Protein AF-R1FY25-F1 (afdb_monomer_lite)

Sequence (78 aa):
MSPREGKRPKFGRIDPFCLMAVFPVLLVAGILGALVNVGLGIGFAVFAGLILLFDSWVNRPGPVPPPERPARARRPAA

Radius of gyration: 22.85 Å; chains: 1; bounding box: 58×14×65 Å

pLDDT: mean 80.08, std 14.29, range [42.78, 96.31]

Structure (mmCIF, N/CA/C/O backbone):
data_AF-R1FY25-F1
#
_entry.id   AF-R1FY25-F1
#
loop_
_atom_site.group_PDB
_atom_site.id
_atom_site.type_symbol
_atom_site.label_atom_id
_atom_site.label_alt_id
_atom_site.label_comp_id
_atom_site.label_asym_id
_atom_site.label_entity_id
_atom_site.label_seq_id
_atom_site.pdbx_PDB_ins_code
_atom_site.Cartn_x
_atom_site.Cartn_y
_atom_site.Cartn_z
_atom_site.occupancy
_atom_site.B_iso_or_equiv
_atom_site.auth_seq_id
_atom_site.auth_comp_id
_atom_site.auth_asym_id
_atom_site.auth_atom_id
_atom_site.pdbx_PDB_model_num
ATOM 1 N N . MET A 1 1 ? -7.508 -2.893 41.978 1.00 46.59 1 MET A N 1
ATOM 2 C CA . MET A 1 1 ? -7.939 -3.581 40.742 1.00 46.59 1 MET A CA 1
ATOM 3 C C . MET A 1 1 ? -8.788 -2.625 39.918 1.00 46.59 1 MET A C 1
ATOM 5 O O . MET A 1 1 ? -9.863 -2.265 40.374 1.00 46.59 1 MET A O 1
ATOM 9 N N . SER A 1 2 ? -8.323 -2.223 38.735 1.00 42.78 2 SER A N 1
ATOM 10 C CA . SER A 1 2 ? -9.216 -1.798 37.649 1.00 42.78 2 SER A CA 1
ATOM 11 C C . SER A 1 2 ? -8.722 -2.466 36.362 1.00 42.78 2 SER A C 1
ATOM 13 O O . SER A 1 2 ? -7.750 -2.011 35.761 1.00 42.78 2 SER A O 1
ATOM 15 N N . PRO A 1 3 ? -9.271 -3.636 36.007 1.00 51.69 3 PRO A N 1
ATOM 16 C CA . PRO A 1 3 ? -8.948 -4.307 34.761 1.00 51.69 3 PRO A CA 1
ATOM 17 C C . PRO A 1 3 ? -9.631 -3.554 33.616 1.00 51.69 3 PRO A C 1
ATOM 19 O O . PRO A 1 3 ? -10.808 -3.219 33.733 1.00 51.69 3 PRO A O 1
ATOM 22 N N . ARG A 1 4 ? -8.914 -3.384 32.496 1.00 55.88 4 ARG A N 1
ATOM 23 C CA . ARG A 1 4 ? -9.331 -2.773 31.210 1.00 55.88 4 ARG A CA 1
ATOM 24 C C . ARG A 1 4 ? -8.829 -1.352 30.952 1.00 55.88 4 ARG A C 1
ATOM 26 O O . ARG A 1 4 ? -9.545 -0.530 30.392 1.00 55.88 4 ARG A O 1
ATOM 33 N N . GLU A 1 5 ? -7.540 -1.114 31.162 1.00 54.22 5 GLU A N 1
ATOM 34 C CA . GLU A 1 5 ? -6.821 -0.215 30.253 1.00 54.22 5 GLU A CA 1
ATOM 35 C C . GLU A 1 5 ? -6.529 -0.982 28.955 1.00 54.22 5 GLU A C 1
ATOM 37 O O . GLU A 1 5 ? -5.416 -1.420 28.671 1.00 54.22 5 GLU A O 1
ATOM 42 N N . GLY A 1 6 ? -7.591 -1.278 28.201 1.00 57.69 6 GLY A N 1
ATOM 43 C CA . GLY A 1 6 ? -7.455 -1.869 26.878 1.00 57.69 6 GLY A CA 1
ATOM 44 C C . GLY A 1 6 ? -6.728 -0.862 25.997 1.00 57.69 6 GLY A C 1
ATOM 45 O O . GLY A 1 6 ? -7.249 0.231 25.773 1.00 57.69 6 GLY A O 1
ATOM 46 N N . LYS A 1 7 ? -5.514 -1.200 25.537 1.00 60.78 7 LYS A N 1
ATOM 47 C CA . LYS A 1 7 ? -4.736 -0.379 24.596 1.00 60.78 7 LYS A CA 1
ATOM 48 C C . LYS A 1 7 ? -5.663 0.109 23.485 1.00 60.78 7 LYS A C 1
ATOM 50 O O . LYS A 1 7 ? -6.148 -0.690 22.688 1.00 60.78 7 LYS A O 1
ATOM 55 N N . ARG A 1 8 ? -5.905 1.422 23.430 1.00 62.62 8 ARG A N 1
ATOM 56 C CA . ARG A 1 8 ? -6.657 2.031 22.330 1.00 62.62 8 ARG A CA 1
ATOM 57 C C . ARG A 1 8 ? -5.919 1.696 21.031 1.00 62.62 8 ARG A C 1
ATOM 59 O O . ARG A 1 8 ? -4.735 2.041 20.940 1.00 62.62 8 ARG A O 1
ATOM 66 N N . PRO A 1 9 ? -6.561 1.075 20.031 1.00 67.81 9 PRO A N 1
ATOM 67 C CA . PRO A 1 9 ? -5.907 0.852 18.753 1.00 67.81 9 PRO A CA 1
ATOM 68 C C . PRO A 1 9 ? -5.483 2.211 18.173 1.00 67.81 9 PRO A C 1
ATOM 70 O O . PRO A 1 9 ? -6.217 3.200 18.269 1.00 67.81 9 PRO A O 1
ATOM 73 N N . LYS A 1 10 ? -4.243 2.300 17.675 1.00 71.75 10 LYS A N 1
ATOM 74 C CA . LYS A 1 10 ? -3.710 3.523 17.040 1.00 71.75 10 LYS A CA 1
ATOM 75 C C . LYS A 1 10 ? -4.287 3.740 15.635 1.00 71.75 10 LYS A C 1
ATOM 77 O O . LYS A 1 10 ? -4.265 4.865 15.156 1.00 71.75 10 LYS A O 1
ATOM 82 N N . PHE A 1 11 ? -4.820 2.677 15.042 1.00 74.25 11 PHE A N 1
ATOM 83 C CA . PHE A 1 11 ? -5.351 2.608 13.689 1.00 74.25 11 PHE A CA 1
ATOM 84 C C . PHE A 1 11 ? -6.780 2.069 13.730 1.00 74.25 11 PHE A C 1
ATOM 86 O O . PHE A 1 11 ? -7.086 1.171 14.520 1.00 74.25 11 PHE A O 1
ATOM 93 N N . GLY A 1 12 ? -7.653 2.667 12.933 1.00 76.81 12 GLY A N 1
ATOM 94 C CA . GLY A 1 12 ? -9.026 2.242 12.725 1.00 76.81 12 GLY A CA 1
ATOM 95 C C . GLY A 1 12 ? -9.174 1.277 11.560 1.00 76.81 12 GLY A C 1
ATOM 96 O O . GLY A 1 12 ? -8.200 0.853 10.936 1.00 76.81 12 GLY A O 1
ATOM 97 N N . ARG A 1 13 ? -10.419 0.910 11.264 1.00 79.69 13 ARG A N 1
ATOM 98 C CA . ARG A 1 13 ? -10.715 0.082 10.095 1.00 79.69 13 ARG A CA 1
ATOM 99 C C . ARG A 1 13 ? -10.480 0.926 8.838 1.00 79.69 13 ARG A C 1
ATOM 101 O O . ARG A 1 13 ? -10.909 2.072 8.807 1.00 79.69 13 ARG A O 1
ATOM 108 N N . ILE A 1 14 ? -9.791 0.370 7.843 1.00 81.81 14 ILE A N 1
ATOM 109 C CA . ILE A 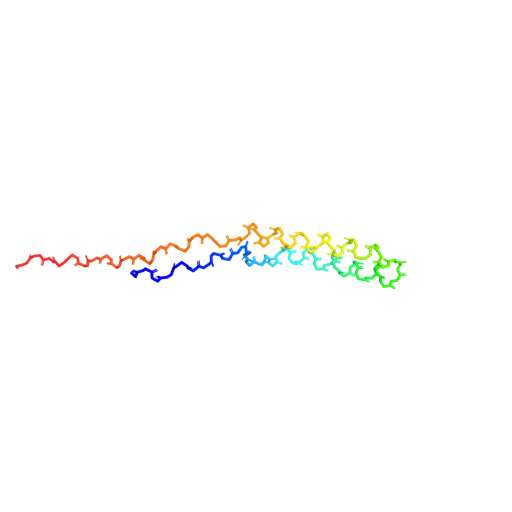1 14 ? -9.607 1.030 6.543 1.00 81.81 14 ILE A CA 1
ATOM 110 C C . ILE A 1 14 ? -10.976 1.147 5.862 1.00 81.81 14 ILE A C 1
ATOM 112 O O . ILE A 1 14 ? -11.747 0.177 5.869 1.00 81.81 14 ILE A O 1
ATOM 116 N N . ASP A 1 15 ? -11.278 2.314 5.298 1.00 81.94 15 ASP A N 1
ATOM 117 C CA . ASP A 1 15 ? -12.535 2.550 4.599 1.00 81.94 15 ASP A CA 1
ATOM 118 C C . ASP A 1 15 ? -12.562 1.854 3.215 1.00 81.94 15 ASP A C 1
ATOM 120 O O . ASP A 1 15 ? -11.597 1.944 2.444 1.00 81.94 15 ASP A O 1
ATOM 124 N N . PRO A 1 16 ? -13.650 1.139 2.863 1.00 82.12 16 PRO A N 1
ATOM 125 C CA . PRO A 1 16 ? -13.759 0.449 1.580 1.00 82.12 16 PRO A CA 1
ATOM 126 C C . PRO A 1 16 ? -13.738 1.389 0.365 1.00 82.12 16 PRO A C 1
ATOM 128 O O . PRO A 1 16 ? -13.237 0.979 -0.681 1.00 82.12 16 PRO A O 1
ATOM 131 N N . PHE A 1 17 ? -14.214 2.634 0.463 1.00 85.56 17 PHE A N 1
ATOM 132 C CA . PHE A 1 17 ? -14.114 3.602 -0.635 1.00 85.56 17 PHE A CA 1
ATOM 133 C C . PHE A 1 17 ? -12.677 4.087 -0.823 1.00 85.56 17 PHE A C 1
ATOM 135 O O . PHE A 1 17 ? -12.222 4.221 -1.961 1.00 85.56 17 PHE A O 1
ATOM 142 N N . CYS A 1 18 ? -11.935 4.273 0.273 1.00 87.81 18 CYS A N 1
ATOM 143 C CA . CYS A 1 18 ? -10.507 4.578 0.197 1.00 87.81 18 CYS A CA 1
ATOM 144 C C . CYS A 1 18 ? -9.741 3.452 -0.521 1.00 87.81 18 CYS A C 1
ATOM 146 O O . CYS A 1 18 ? -8.960 3.712 -1.438 1.00 87.81 18 CYS A O 1
ATOM 148 N N . LEU A 1 19 ? -10.041 2.187 -0.207 1.00 85.19 19 LEU A N 1
ATOM 149 C CA . LEU A 1 19 ? -9.461 1.039 -0.917 1.00 85.19 19 LEU A CA 1
ATOM 150 C C . LEU A 1 19 ? -9.804 1.023 -2.410 1.00 85.19 19 LEU A C 1
ATOM 152 O O . LEU A 1 19 ? -8.923 0.740 -3.219 1.00 85.19 19 LEU A O 1
ATOM 156 N N . MET A 1 20 ? -11.039 1.358 -2.788 1.00 87.62 20 MET A N 1
ATOM 157 C CA . MET A 1 20 ? -11.444 1.418 -4.199 1.00 87.62 20 MET A CA 1
ATOM 158 C C . MET A 1 20 ? -10.654 2.462 -4.997 1.00 87.62 20 MET A C 1
ATOM 160 O O . MET A 1 20 ? -10.382 2.246 -6.176 1.00 87.62 20 MET A O 1
ATOM 164 N N . ALA A 1 21 ? -10.248 3.566 -4.365 1.00 86.56 21 ALA A N 1
ATOM 165 C CA . ALA A 1 21 ? -9.407 4.581 -4.996 1.00 86.56 21 ALA A CA 1
ATOM 166 C C . ALA A 1 21 ? -7.916 4.200 -5.001 1.00 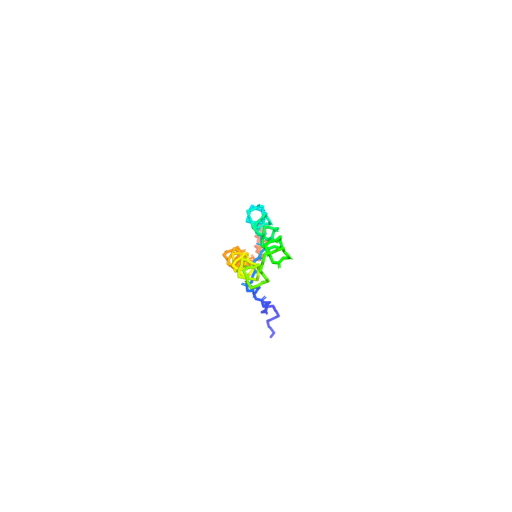86.56 21 ALA A C 1
ATOM 168 O O . ALA A 1 21 ? -7.215 4.439 -5.984 1.00 86.56 21 ALA A O 1
ATOM 169 N N . VAL A 1 22 ? -7.419 3.592 -3.920 1.00 90.38 22 VAL A N 1
ATOM 170 C CA . VAL A 1 22 ? -5.990 3.278 -3.759 1.00 90.38 22 VAL A CA 1
ATOM 171 C C . VAL A 1 22 ? -5.578 2.004 -4.504 1.00 90.38 22 VAL A C 1
ATOM 173 O O . VAL A 1 22 ? -4.458 1.921 -5.009 1.00 90.38 22 VAL A O 1
ATOM 176 N N . PHE A 1 23 ? -6.460 1.012 -4.624 1.00 91.06 23 PHE A N 1
ATOM 177 C CA . PHE A 1 23 ? -6.139 -0.257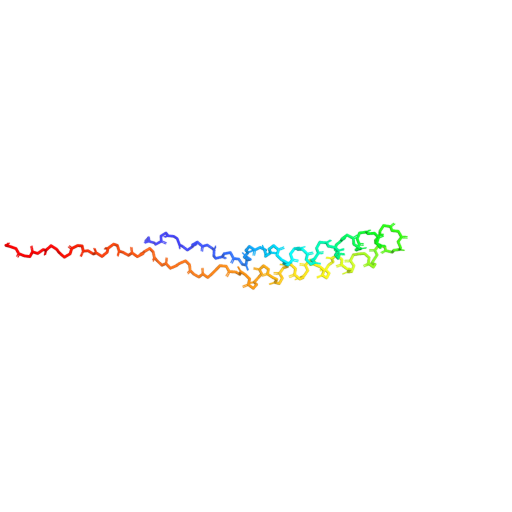 -5.280 1.00 91.06 23 PHE A CA 1
ATOM 178 C C . PHE A 1 23 ? -5.723 -0.098 -6.759 1.00 91.06 23 PHE A C 1
ATOM 180 O O . PHE A 1 23 ? -4.684 -0.647 -7.134 1.00 91.06 23 PHE A O 1
ATOM 187 N N . PRO A 1 24 ? -6.417 0.704 -7.595 1.00 92.31 24 PRO A N 1
ATOM 188 C CA . PRO A 1 24 ? -5.948 1.024 -8.944 1.00 92.31 24 PRO A CA 1
ATOM 189 C C . PRO A 1 24 ? -4.566 1.685 -8.961 1.00 92.31 24 PRO A C 1
ATOM 191 O O . PRO A 1 24 ? -3.744 1.371 -9.819 1.00 92.31 24 PRO A O 1
ATOM 194 N N . VAL A 1 25 ? -4.276 2.562 -7.995 1.00 91.00 25 VAL A N 1
ATOM 195 C CA . VAL A 1 25 ? -2.967 3.226 -7.883 1.00 91.00 25 VAL A CA 1
ATOM 196 C C . VAL A 1 25 ? -1.869 2.213 -7.561 1.00 91.00 25 VAL A C 1
ATOM 198 O O . VAL A 1 25 ? -0.806 2.261 -8.173 1.00 91.00 25 VAL A O 1
ATOM 201 N N . LEU A 1 26 ? -2.129 1.257 -6.666 1.00 92.38 26 LEU A N 1
ATOM 202 C CA . LEU A 1 26 ? -1.199 0.162 -6.366 1.00 92.38 26 LEU A CA 1
ATOM 203 C C . LEU A 1 26 ? -0.963 -0.744 -7.580 1.00 92.38 26 LEU A C 1
ATOM 205 O O . LEU A 1 26 ? 0.169 -1.163 -7.818 1.00 92.38 26 LEU A O 1
ATOM 209 N N . LEU A 1 27 ? -2.004 -1.015 -8.372 1.00 95.19 27 LEU A N 1
ATOM 210 C CA . LEU A 1 27 ? -1.873 -1.785 -9.607 1.00 95.19 27 LEU A CA 1
ATOM 211 C C . LEU A 1 27 ? -0.967 -1.063 -10.615 1.00 95.19 27 LEU A C 1
ATOM 213 O O . LEU A 1 27 ? -0.024 -1.660 -11.134 1.00 95.19 27 LEU A O 1
ATOM 217 N N . VAL A 1 28 ? -1.206 0.231 -10.846 1.00 93.50 28 VAL A N 1
ATOM 218 C CA . VAL A 1 28 ? -0.363 1.061 -11.722 1.00 93.50 28 VAL A CA 1
ATOM 219 C C . VAL A 1 28 ? 1.071 1.125 -11.196 1.00 93.50 28 VAL A C 1
ATOM 221 O O . VAL A 1 28 ? 2.010 0.963 -11.972 1.00 93.50 28 VAL A O 1
ATOM 224 N N . ALA A 1 29 ? 1.253 1.290 -9.884 1.00 93.75 29 ALA A N 1
ATOM 225 C CA . ALA A 1 29 ? 2.565 1.279 -9.246 1.00 93.75 29 ALA A CA 1
ATOM 226 C C . ALA A 1 29 ? 3.317 -0.035 -9.510 1.00 93.75 29 ALA A C 1
ATOM 228 O O . ALA A 1 29 ? 4.501 -0.008 -9.844 1.00 93.75 29 ALA A O 1
ATOM 229 N N . GLY A 1 30 ? 2.626 -1.175 -9.419 1.00 91.69 30 GLY A N 1
ATOM 230 C CA . GLY A 1 30 ? 3.187 -2.490 -9.725 1.00 91.69 30 GLY A CA 1
ATOM 231 C C . GLY A 1 30 ? 3.599 -2.630 -11.190 1.00 91.69 30 GLY A C 1
ATOM 232 O O . GLY A 1 30 ? 4.709 -3.080 -11.470 1.00 91.69 30 GLY A O 1
ATOM 233 N N . ILE A 1 31 ? 2.752 -2.184 -12.122 1.00 95.81 31 ILE A N 1
ATOM 234 C CA . ILE A 1 31 ? 3.052 -2.209 -13.563 1.00 95.81 31 ILE A CA 1
ATOM 235 C C . ILE A 1 31 ? 4.269 -1.331 -13.875 1.00 95.81 31 ILE A C 1
ATOM 237 O O . ILE A 1 31 ? 5.201 -1.782 -14.540 1.00 95.81 31 ILE A O 1
ATOM 241 N N . LEU A 1 32 ? 4.299 -0.098 -13.359 1.00 94.50 32 LEU A N 1
ATOM 242 C CA . LEU A 1 32 ? 5.431 0.813 -13.539 1.00 94.50 32 LEU A CA 1
ATOM 243 C C . LEU A 1 32 ? 6.708 0.256 -12.905 1.00 94.50 32 LEU A C 1
ATOM 245 O O . LEU A 1 32 ? 7.772 0.328 -13.514 1.00 94.50 32 LEU A O 1
ATOM 249 N N . GLY A 1 33 ? 6.608 -0.338 -11.716 1.00 94.31 33 GLY A N 1
ATOM 250 C CA . GLY A 1 33 ? 7.732 -0.975 -11.036 1.00 94.31 33 GLY A CA 1
ATOM 251 C C . GLY A 1 33 ? 8.316 -2.148 -11.820 1.00 94.31 33 GLY A C 1
ATOM 252 O O . GLY A 1 33 ? 9.536 -2.273 -11.905 1.00 94.31 33 GLY A O 1
ATOM 253 N N . ALA A 1 34 ? 7.455 -2.976 -12.413 1.00 94.44 34 ALA A N 1
ATOM 254 C CA . ALA A 1 34 ? 7.859 -4.177 -13.137 1.00 94.44 34 ALA A CA 1
ATOM 255 C C . ALA A 1 34 ? 8.390 -3.889 -14.549 1.00 94.44 34 ALA A C 1
ATOM 257 O O . ALA A 1 34 ? 9.320 -4.558 -14.992 1.00 94.44 34 ALA A O 1
ATOM 258 N N . LEU A 1 35 ? 7.793 -2.926 -15.261 1.00 95.50 35 LEU A N 1
ATOM 259 C CA . LEU A 1 35 ? 8.057 -2.715 -16.690 1.00 95.50 35 LEU A CA 1
ATOM 260 C C . LEU A 1 35 ? 8.890 -1.468 -16.995 1.00 95.50 35 LEU A C 1
ATOM 262 O O . LEU A 1 35 ? 9.486 -1.393 -18.065 1.00 95.50 35 LEU A O 1
ATOM 266 N N . VAL A 1 36 ? 8.908 -0.480 -16.096 1.00 94.44 36 VAL A N 1
ATOM 267 C CA . VAL A 1 36 ? 9.495 0.839 -16.376 1.00 94.44 36 VAL A CA 1
ATOM 268 C C . VAL A 1 36 ? 10.665 1.127 -15.447 1.00 94.44 36 VAL A C 1
ATOM 270 O O . VAL A 1 36 ? 11.797 1.289 -15.895 1.00 94.44 36 VAL A O 1
ATOM 273 N N . ASN A 1 37 ? 10.404 1.233 -14.146 1.00 94.12 37 ASN A N 1
ATOM 274 C CA . ASN A 1 37 ? 11.414 1.582 -13.161 1.00 94.12 37 ASN A CA 1
ATOM 275 C C . ASN A 1 37 ? 10.956 1.178 -11.757 1.00 94.12 37 ASN A C 1
ATOM 277 O O . ASN A 1 37 ? 9.964 1.698 -11.240 1.00 94.12 37 ASN A O 1
ATOM 281 N N . VAL A 1 38 ? 11.736 0.311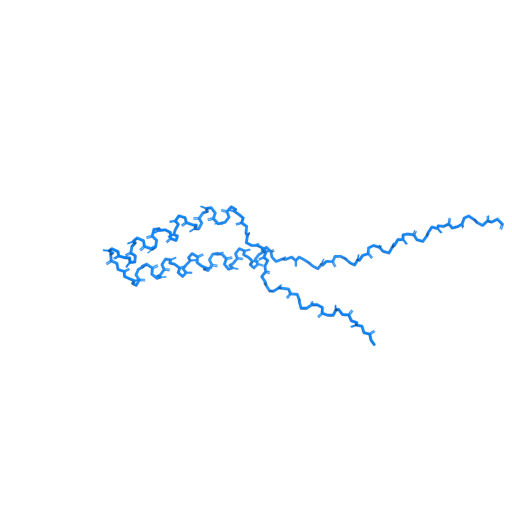 -11.111 1.00 94.19 38 VAL A N 1
ATOM 282 C CA . VAL A 1 38 ? 11.449 -0.191 -9.761 1.00 94.19 38 VAL A CA 1
ATOM 283 C C . VAL A 1 38 ? 11.317 0.949 -8.745 1.00 94.19 38 VAL A C 1
ATOM 285 O O . VAL A 1 38 ? 10.398 0.936 -7.931 1.00 94.19 38 VAL A O 1
ATOM 288 N N . GLY A 1 39 ? 12.180 1.966 -8.811 1.00 94.25 39 GLY A N 1
ATOM 289 C CA . GLY A 1 39 ? 12.135 3.118 -7.908 1.00 94.25 39 GLY A CA 1
ATOM 290 C C . GLY A 1 39 ? 10.857 3.944 -8.060 1.00 94.25 39 GLY A C 1
ATOM 291 O O . GLY A 1 39 ? 10.259 4.340 -7.060 1.00 94.25 39 GLY A O 1
ATOM 292 N N . LEU A 1 40 ? 10.389 4.140 -9.295 1.00 91.25 40 LEU A N 1
ATOM 293 C CA . LEU A 1 40 ? 9.127 4.830 -9.567 1.00 91.25 40 LEU A CA 1
ATOM 294 C C . LEU A 1 40 ? 7.930 4.043 -9.012 1.00 91.25 40 LEU A C 1
ATOM 296 O O . LEU A 1 40 ? 7.069 4.619 -8.346 1.00 91.25 40 LEU A O 1
ATOM 300 N N . GLY A 1 41 ? 7.907 2.724 -9.230 1.00 93.44 41 GLY A N 1
ATOM 301 C CA . GLY A 1 41 ? 6.877 1.843 -8.674 1.00 93.44 41 GLY A CA 1
ATOM 302 C C . GLY A 1 41 ? 6.852 1.856 -7.144 1.00 93.44 41 GLY A C 1
ATOM 303 O O . GLY A 1 41 ? 5.787 2.002 -6.547 1.00 93.44 41 GLY A O 1
ATOM 304 N N . ILE A 1 42 ? 8.023 1.794 -6.500 1.00 95.25 42 ILE A N 1
ATOM 305 C CA . ILE A 1 42 ? 8.141 1.910 -5.038 1.00 95.25 42 ILE A CA 1
ATOM 306 C C . ILE A 1 42 ? 7.619 3.267 -4.559 1.00 95.25 42 ILE A C 1
ATOM 308 O O . ILE A 1 42 ? 6.865 3.309 -3.590 1.00 95.25 42 ILE A O 1
ATOM 312 N N . GLY A 1 43 ? 7.964 4.365 -5.237 1.00 95.38 43 GLY A N 1
ATOM 313 C CA . GLY A 1 43 ? 7.484 5.703 -4.884 1.00 95.38 43 GLY A CA 1
ATOM 314 C C . GLY A 1 43 ? 5.956 5.787 -4.853 1.00 95.38 43 GLY A C 1
ATOM 315 O O . GLY A 1 43 ? 5.377 6.224 -3.855 1.00 95.38 43 GLY A O 1
ATOM 316 N N . PHE A 1 44 ? 5.294 5.290 -5.901 1.00 95.12 44 PHE A N 1
ATOM 317 C CA . PHE A 1 44 ? 3.831 5.239 -5.946 1.00 95.12 44 PHE A CA 1
ATOM 318 C C . PHE A 1 44 ? 3.235 4.292 -4.898 1.00 95.12 44 PHE A C 1
ATOM 320 O O . PHE A 1 44 ? 2.236 4.639 -4.267 1.00 95.12 44 PHE A O 1
ATOM 327 N N . ALA A 1 45 ? 3.850 3.130 -4.666 1.00 93.19 45 ALA A N 1
ATOM 328 C CA . ALA A 1 45 ? 3.385 2.177 -3.662 1.00 93.19 45 ALA A CA 1
ATOM 329 C C . ALA A 1 45 ? 3.472 2.746 -2.236 1.00 93.19 45 ALA A C 1
ATOM 331 O O . ALA A 1 45 ? 2.536 2.594 -1.450 1.00 93.19 45 ALA A O 1
ATOM 332 N N . VAL A 1 46 ? 4.562 3.448 -1.909 1.00 96.31 46 VAL A N 1
ATOM 333 C CA . VAL A 1 46 ? 4.724 4.133 -0.618 1.00 96.31 46 VAL A CA 1
ATOM 334 C C . VAL A 1 46 ? 3.668 5.219 -0.459 1.00 96.31 46 VAL A C 1
ATOM 336 O O . VAL A 1 46 ? 3.012 5.279 0.579 1.00 96.31 46 VAL A O 1
ATOM 339 N N . PHE A 1 47 ? 3.455 6.044 -1.485 1.00 95.25 47 PHE A N 1
ATOM 340 C CA . PHE A 1 47 ? 2.444 7.100 -1.441 1.00 95.25 47 PHE A CA 1
ATOM 341 C C . PHE A 1 47 ? 1.028 6.539 -1.224 1.00 95.25 47 PHE A C 1
ATOM 343 O O . PHE A 1 47 ? 0.307 6.994 -0.337 1.00 95.25 47 PHE A O 1
ATOM 350 N N . ALA A 1 48 ? 0.661 5.490 -1.961 1.00 93.62 48 ALA A N 1
ATOM 351 C CA . ALA A 1 48 ? -0.594 4.764 -1.783 1.00 93.62 48 ALA A CA 1
ATOM 352 C C . ALA A 1 48 ? -0.740 4.177 -0.365 1.00 93.62 48 ALA A C 1
ATOM 354 O O . ALA A 1 48 ? -1.791 4.309 0.266 1.00 93.62 48 ALA A O 1
ATOM 355 N N . GLY A 1 49 ? 0.328 3.580 0.171 1.00 92.88 49 GLY A N 1
ATOM 356 C CA . GLY A 1 49 ? 0.354 3.069 1.541 1.00 92.88 49 GLY A CA 1
ATOM 357 C C . GLY A 1 49 ? 0.159 4.163 2.595 1.00 92.88 49 GLY A C 1
ATOM 358 O O . GLY A 1 49 ? -0.569 3.953 3.565 1.00 92.88 49 GLY A O 1
ATOM 359 N N . LEU A 1 50 ? 0.747 5.347 2.394 1.00 94.25 50 LEU A N 1
ATOM 360 C CA . LEU A 1 50 ? 0.570 6.496 3.288 1.00 94.25 50 LEU A CA 1
ATOM 361 C C . LEU A 1 50 ? -0.878 6.999 3.303 1.00 94.25 50 LEU A C 1
ATOM 363 O O . LEU A 1 50 ? -1.376 7.342 4.373 1.00 94.25 50 LEU A O 1
ATOM 367 N N . ILE A 1 51 ? -1.567 6.992 2.158 1.00 91.38 51 ILE A N 1
ATOM 368 C CA . ILE A 1 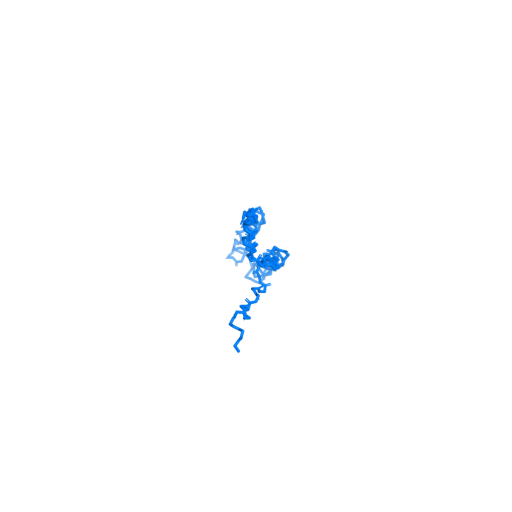51 ? -2.991 7.352 2.082 1.00 91.38 51 ILE A CA 1
ATOM 369 C C . ILE A 1 51 ? -3.835 6.384 2.916 1.00 91.38 51 ILE A C 1
ATOM 371 O O . ILE A 1 51 ? -4.648 6.831 3.721 1.00 91.38 51 ILE A O 1
ATOM 375 N N . LEU A 1 52 ? -3.612 5.072 2.788 1.00 90.81 52 LEU A N 1
ATOM 376 C CA . LEU A 1 52 ? -4.339 4.071 3.582 1.00 90.81 52 LEU A CA 1
ATOM 377 C C . LEU A 1 52 ? -4.036 4.185 5.075 1.00 90.81 52 LEU A C 1
ATOM 379 O O . LEU A 1 52 ? -4.929 4.028 5.908 1.00 90.81 52 LEU A O 1
ATOM 383 N N . LEU A 1 53 ? -2.778 4.462 5.421 1.00 88.88 53 LEU A N 1
ATOM 384 C CA . LEU A 1 53 ? -2.376 4.664 6.807 1.00 88.88 53 LEU A CA 1
ATOM 385 C C . LEU A 1 53 ? -3.069 5.893 7.404 1.00 88.88 53 LEU A C 1
ATOM 387 O O . LEU A 1 53 ? -3.545 5.840 8.538 1.00 88.88 53 LEU A O 1
ATOM 391 N N . PHE A 1 54 ? -3.137 6.978 6.634 1.00 88.38 54 PHE A N 1
ATOM 392 C CA . PHE A 1 54 ? -3.825 8.201 7.023 1.00 88.38 54 PHE A CA 1
ATOM 393 C C . PHE A 1 54 ? -5.333 7.978 7.161 1.00 88.38 54 PHE A C 1
ATOM 395 O O . PHE A 1 54 ? -5.893 8.322 8.197 1.00 88.38 54 PHE A O 1
ATOM 402 N N . ASP A 1 55 ? -5.973 7.340 6.181 1.00 87.38 55 ASP A N 1
ATOM 403 C CA . ASP A 1 55 ? -7.397 6.992 6.229 1.00 87.38 55 ASP A CA 1
ATOM 404 C C . ASP A 1 55 ? -7.725 6.146 7.464 1.00 87.38 55 ASP A C 1
ATOM 406 O O . ASP A 1 55 ? -8.607 6.481 8.253 1.00 87.38 55 ASP A O 1
ATOM 410 N N . SER A 1 56 ? -6.939 5.097 7.706 1.00 84.44 56 SER A N 1
ATOM 411 C CA . SER A 1 56 ? -7.090 4.253 8.888 1.00 84.44 56 SER A CA 1
ATOM 412 C C . SER A 1 56 ? -6.890 5.034 10.188 1.00 84.44 56 SER A C 1
ATOM 414 O O . SER A 1 56 ? -7.589 4.789 11.173 1.00 84.44 56 SER A O 1
ATOM 416 N N . TRP A 1 57 ? -5.952 5.982 10.224 1.00 84.31 57 TRP A N 1
ATOM 417 C CA . TRP A 1 57 ? -5.738 6.835 11.391 1.00 84.31 57 TRP A CA 1
ATOM 418 C C . TRP A 1 57 ? -6.908 7.798 11.633 1.00 84.31 57 TRP A C 1
ATOM 420 O O . TRP A 1 57 ? -7.317 7.972 12.783 1.00 84.31 57 TRP A O 1
ATOM 430 N N . VAL A 1 58 ? -7.485 8.368 10.574 1.00 83.38 58 VAL A N 1
ATOM 431 C CA . VAL A 1 58 ? -8.682 9.222 10.653 1.00 83.38 58 VAL A CA 1
ATOM 432 C C . VAL A 1 58 ? -9.898 8.413 11.118 1.00 83.38 58 VAL A C 1
ATOM 434 O O . VAL A 1 58 ? -10.625 8.855 12.005 1.00 83.38 58 VAL A O 1
ATOM 437 N N . ASN A 1 59 ? -10.063 7.185 10.622 1.00 80.44 59 ASN A N 1
ATOM 438 C CA . ASN A 1 59 ? -11.151 6.266 10.980 1.00 80.44 59 ASN A CA 1
ATOM 439 C C . ASN A 1 59 ? -10.956 5.556 12.337 1.00 80.44 59 ASN A C 1
ATOM 441 O O . ASN A 1 59 ? -11.559 4.508 12.606 1.00 80.44 59 ASN A O 1
ATOM 445 N N . ARG A 1 60 ? -10.098 6.086 13.218 1.00 77.69 60 ARG A N 1
ATOM 446 C CA . ARG A 1 60 ? -9.813 5.498 14.530 1.00 77.69 60 ARG A CA 1
ATOM 447 C C . ARG A 1 60 ? -11.092 5.411 15.378 1.00 77.69 60 ARG A C 1
ATOM 449 O O . ARG A 1 60 ? -11.726 6.439 15.617 1.00 77.69 60 ARG A O 1
ATOM 456 N N . PRO A 1 61 ? -11.453 4.225 15.909 1.00 66.88 61 PRO A N 1
ATOM 457 C CA . PRO A 1 61 ? -12.640 4.089 16.740 1.00 66.88 61 PRO A CA 1
ATOM 458 C C . PRO A 1 61 ? -12.522 4.975 17.984 1.00 66.88 61 PRO A C 1
ATOM 460 O O . PRO A 1 61 ? -11.521 4.934 18.710 1.00 66.88 61 PRO A O 1
ATOM 463 N N . GLY A 1 62 ? -13.556 5.792 18.201 1.00 66.81 62 GLY A N 1
ATOM 464 C CA . GLY A 1 62 ? -13.688 6.632 19.385 1.00 66.81 62 GLY A CA 1
ATOM 465 C C . GLY A 1 62 ? -13.773 5.803 20.673 1.00 66.81 62 GLY A C 1
ATOM 466 O O . GLY A 1 62 ? -13.923 4.579 20.622 1.00 66.81 62 GLY A O 1
ATOM 467 N N . PRO A 1 63 ? -13.659 6.442 21.851 1.00 63.03 63 PRO A N 1
ATOM 468 C CA . PRO A 1 63 ? -13.831 5.760 23.128 1.00 63.03 63 PRO A CA 1
ATOM 469 C C . PRO A 1 63 ? -15.156 4.996 23.133 1.00 63.03 63 PRO A C 1
ATOM 471 O O . PRO A 1 63 ? -16.207 5.604 22.951 1.00 63.03 63 PRO A O 1
ATOM 474 N N . VAL A 1 64 ? -15.104 3.672 23.322 1.00 66.19 64 VAL A N 1
ATOM 475 C CA . VAL A 1 64 ? -16.313 2.860 23.498 1.00 66.19 64 VAL A CA 1
ATOM 476 C C . VAL A 1 64 ? -17.062 3.446 24.697 1.00 66.19 64 VAL A C 1
ATOM 478 O O . VAL A 1 64 ? -16.474 3.481 25.787 1.00 66.19 64 VAL A O 1
ATOM 481 N N . PRO A 1 65 ? -18.295 3.959 24.524 1.00 66.12 65 PRO A N 1
ATOM 482 C CA . PRO A 1 65 ? -19.045 4.499 25.642 1.00 66.12 65 PRO A CA 1
ATOM 483 C C . PRO A 1 65 ? -19.185 3.402 26.707 1.00 66.12 65 PRO A C 1
ATOM 485 O O . PRO A 1 65 ? -19.369 2.231 26.354 1.00 66.12 65 PRO A O 1
ATOM 488 N N . PRO A 1 66 ? -19.034 3.736 28.004 1.00 71.75 66 PRO A N 1
ATOM 489 C CA . PRO A 1 66 ? -19.230 2.767 29.071 1.00 71.75 66 PRO A CA 1
ATOM 490 C C . PRO A 1 66 ? -20.580 2.074 28.872 1.00 71.75 66 PRO A C 1
ATOM 492 O O . PRO A 1 66 ? -21.532 2.758 28.488 1.00 71.75 66 PRO A O 1
ATOM 495 N N . PRO A 1 67 ? -20.685 0.755 29.116 1.00 71.62 67 PRO A N 1
ATOM 496 C CA . PRO A 1 67 ? -21.967 0.073 29.018 1.00 71.62 67 PRO A CA 1
ATOM 497 C C . PRO A 1 67 ? -22.976 0.843 29.867 1.00 71.62 67 PRO A C 1
ATOM 499 O O . PRO A 1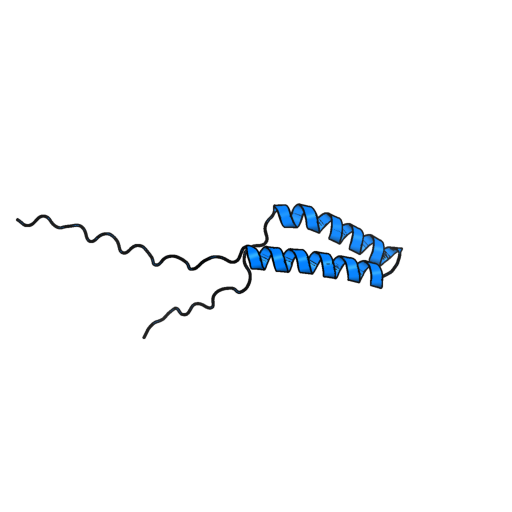 67 ? -22.720 1.077 31.055 1.00 71.62 67 PRO A O 1
ATOM 502 N N . GLU A 1 68 ? -24.068 1.289 29.240 1.00 69.38 68 GLU A N 1
ATOM 503 C CA . GLU A 1 68 ? -25.162 1.964 29.929 1.00 69.38 68 GLU A CA 1
ATOM 504 C C . GLU A 1 68 ? -25.544 1.085 31.116 1.00 69.38 68 GLU A C 1
ATOM 506 O O . GLU A 1 68 ? -25.966 -0.063 30.951 1.00 69.38 68 GLU A O 1
ATOM 511 N N . ARG A 1 69 ? -25.296 1.576 32.339 1.00 68.81 69 ARG A N 1
ATOM 512 C CA . ARG A 1 69 ? -25.742 0.861 33.534 1.00 68.81 69 ARG A CA 1
ATOM 513 C C . ARG A 1 69 ? -27.245 0.679 33.358 1.00 68.81 69 ARG A C 1
ATOM 515 O O . ARG A 1 69 ? -27.915 1.701 33.196 1.00 68.81 69 ARG A O 1
ATOM 522 N N . PRO A 1 70 ? -27.772 -0.559 33.389 1.00 66.94 70 PRO A N 1
ATOM 523 C CA . PRO A 1 70 ? -29.200 -0.771 33.240 1.00 66.94 70 PRO A CA 1
ATOM 524 C C . PRO A 1 70 ? -29.890 0.117 34.266 1.00 66.94 70 PRO A C 1
ATOM 526 O O . PRO A 1 70 ? -29.557 0.058 35.456 1.00 66.94 70 PRO A O 1
ATOM 529 N N . ALA A 1 71 ? -30.756 1.008 33.774 1.00 66.69 71 ALA A N 1
ATOM 530 C CA . ALA A 1 71 ? -31.507 1.938 34.595 1.00 66.69 71 ALA A CA 1
ATOM 531 C C . ALA A 1 71 ? -32.138 1.116 35.713 1.00 66.69 71 ALA A C 1
ATOM 533 O O . ALA A 1 71 ? -32.966 0.242 35.456 1.00 66.69 71 ALA A O 1
ATOM 534 N N . ARG A 1 72 ? -31.643 1.311 36.941 1.00 64.56 72 ARG A N 1
ATOM 535 C CA . ARG A 1 72 ? -32.072 0.558 38.114 1.00 64.56 72 ARG A CA 1
ATOM 536 C C . ARG A 1 72 ? -33.581 0.700 38.166 1.00 64.56 72 ARG A C 1
ATOM 538 O O . ARG A 1 72 ? -34.063 1.797 38.436 1.00 64.56 72 ARG A O 1
ATOM 545 N N . ALA A 1 73 ? -34.287 -0.383 37.833 1.00 64.25 73 ALA A N 1
ATOM 546 C CA . ALA A 1 73 ? -35.735 -0.417 37.805 1.00 64.25 73 ALA A CA 1
ATOM 547 C C . ALA A 1 73 ? -36.211 0.187 39.122 1.00 64.25 73 ALA A C 1
ATOM 549 O O . ALA A 1 73 ? -35.900 -0.326 40.203 1.00 64.25 73 ALA A O 1
ATOM 550 N N . ARG A 1 74 ? -36.850 1.353 39.022 1.00 63.22 74 ARG A N 1
ATOM 551 C CA . ARG A 1 74 ? -37.443 2.059 40.148 1.00 63.22 74 ARG A CA 1
ATOM 552 C C . ARG A 1 74 ? -38.501 1.099 40.679 1.00 63.22 74 ARG A C 1
ATOM 554 O O . ARG A 1 74 ? -39.574 0.991 40.099 1.00 63.22 74 ARG A O 1
ATOM 561 N N . ARG A 1 75 ? -38.159 0.314 41.703 1.00 65.88 75 ARG A N 1
ATOM 562 C CA . ARG A 1 75 ? -39.150 -0.470 42.436 1.00 65.88 75 ARG A CA 1
ATOM 563 C C . ARG A 1 75 ? -40.153 0.550 42.980 1.00 65.88 75 ARG A C 1
ATOM 565 O O . ARG A 1 75 ? -39.713 1.451 43.699 1.00 65.88 75 ARG A O 1
ATOM 572 N N . PRO A 1 76 ? -41.440 0.481 42.605 1.00 61.81 76 PRO A N 1
ATOM 573 C CA . PRO A 1 76 ? -42.438 1.304 43.258 1.00 61.81 76 PRO A CA 1
ATOM 574 C C . PRO A 1 76 ? -42.474 0.881 44.728 1.00 61.81 76 PRO A C 1
ATOM 576 O O . PRO A 1 76 ? -42.479 -0.311 45.037 1.00 61.81 76 PRO A O 1
ATOM 579 N N . ALA A 1 77 ? -42.379 1.867 45.616 1.00 64.50 77 ALA A N 1
ATOM 580 C CA . ALA A 1 77 ? -42.543 1.659 47.043 1.00 64.50 77 ALA A CA 1
ATOM 581 C C . ALA A 1 77 ? -43.993 1.228 47.299 1.00 64.50 77 ALA A C 1
ATOM 583 O O . ALA A 1 77 ? -44.916 1.905 46.843 1.00 64.50 77 ALA A O 1
ATOM 584 N N . ALA A 1 78 ? -44.157 0.102 47.986 1.00 60.69 78 ALA A N 1
ATOM 585 C CA . ALA A 1 78 ? -45.399 -0.348 48.596 1.00 60.69 78 ALA A CA 1
ATOM 586 C C . ALA A 1 78 ? -45.098 -0.657 50.063 1.00 60.69 78 ALA A C 1
ATOM 588 O O . ALA A 1 78 ? -43.989 -1.191 50.313 1.00 60.69 78 ALA A O 1
#

Secondary structure (DSSP, 8-state):
---------SS-PPPHHHHHHHHHHHHHHHHHHHHT-HHHHHHHHHHHHHHHHHHHHHTPPPPPPPP-------PPP-

Foldseek 3Di:
DDPDPPPQDQFADFDPVLCVVLVVQLVVLVVCCVPPNVVSSVVSNVVSVVSRRVRRNVNRDDPDPDPDPPPPPPDPDD

Organism: NCBI:txid1292037